Protein AF-A0A495RGP8-F1 (afdb_monomer)

Foldseek 3Di:
DDPPPPPPPPDPLLDLCVLLVVLVVVLVVVVVVVPDDNVLSVVLSVVLSVLSVVLSVVLSVCLVVLCVPPNPVSNVCSVPPVVVVSSVVSSVVSVVSSVCSRVVCVVVPDD

Secondary structure (DSSP, 8-state):
-----------GGG-HHHHHHHHHHHHHHHHHT--S-HHHHHHHHHHHHHHHHHHHHHHHHHHHHHHHHHHHHHHHHIIIIIHHHHHHHHHHHHHHHHHHHHHHTTSS---

Nearest PDB structures (foldseek):
  5j0l-assembly1_A  TM=5.647E-01  e=7.073E+00  synthetic construct
  5j0l-assembly1_B  TM=3.951E-01  e=6.008E+00  synthetic construct

Radius of gyration: 18.48 Å; Cα contacts (8 Å, |Δi|>4): 75; chains: 1; bounding box: 32×16×73 Å

Solvent-accessible surface area (backbone atoms only — not comparable to full-atom values): 6254 Å² total; per-residue (Å²): 139,78,81,79,78,77,74,83,80,82,53,78,90,70,43,52,62,74,73,38,49,61,51,54,52,50,42,51,53,46,55,73,63,64,82,52,60,63,71,57,48,51,52,32,42,52,54,29,43,50,50,39,45,52,49,40,52,52,44,53,54,48,32,53,50,29,35,74,76,52,37,74,66,31,28,53,48,34,56,52,57,52,35,48,53,51,50,52,51,34,52,53,48,27,51,50,50,34,51,50,58,59,53,62,52,66,71,73,70,66,130

Sequence (111 aa):
MDDPTYVLQVTTECSAVFLTAPFLVVAALLLLSRRFRVTRVMVSLLLSVSLIVAVNEIRIAFVGAALSWWGVEGYGWAHTVAGSVLSIAAIAGAVALSYFIMRKGSRGDAP

Mean predicted aligned error: 9.71 Å

pLDDT: mean 75.06, std 12.39, range [43.5, 90.88]

Structure (mmCIF, N/CA/C/O backbone):
data_AF-A0A495RGP8-F1
#
_entry.id   AF-A0A495RGP8-F1
#
loop_
_atom_site.group_PDB
_atom_site.id
_atom_site.type_symbol
_atom_site.label_atom_id
_atom_site.label_alt_id
_atom_site.label_comp_id
_atom_site.label_asym_id
_atom_site.label_entity_id
_atom_site.label_seq_id
_atom_site.pdbx_PDB_ins_code
_atom_site.Cartn_x
_atom_site.Cartn_y
_atom_site.Cartn_z
_atom_site.occupancy
_atom_site.B_iso_or_equiv
_atom_site.auth_seq_id
_atom_site.auth_comp_id
_atom_site.auth_asym_id
_atom_site.auth_atom_id
_atom_site.pdbx_PDB_model_num
ATOM 1 N N . MET A 1 1 ? 10.613 3.555 -40.679 1.00 43.50 1 MET A N 1
ATOM 2 C CA . MET A 1 1 ? 10.772 4.476 -39.527 1.00 43.50 1 MET A CA 1
ATOM 3 C C . MET A 1 1 ? 9.581 4.178 -38.648 1.00 43.50 1 MET A C 1
ATOM 5 O O . MET A 1 1 ? 8.556 4.840 -38.718 1.00 43.50 1 MET A O 1
ATOM 9 N N . ASP A 1 2 ? 9.685 3.016 -38.020 1.00 46.41 2 ASP A N 1
ATOM 10 C CA . ASP A 1 2 ? 8.586 2.230 -37.485 1.00 46.41 2 ASP A CA 1
ATOM 11 C C . ASP A 1 2 ? 8.448 2.615 -36.024 1.00 46.41 2 ASP A C 1
ATOM 13 O O . ASP A 1 2 ? 9.339 2.335 -35.227 1.00 46.41 2 ASP A O 1
ATOM 17 N N . ASP A 1 3 ? 7.389 3.356 -35.725 1.00 49.22 3 ASP A N 1
ATOM 18 C CA . ASP A 1 3 ? 7.067 3.860 -34.397 1.00 49.22 3 ASP A CA 1
ATOM 19 C C . ASP A 1 3 ? 6.758 2.655 -33.487 1.00 49.22 3 ASP A C 1
ATOM 21 O O . ASP A 1 3 ? 5.695 2.037 -33.637 1.00 49.22 3 ASP A O 1
ATOM 25 N N . PRO A 1 4 ? 7.669 2.228 -32.588 1.00 49.66 4 PRO A N 1
ATOM 26 C CA . PRO A 1 4 ? 7.421 1.076 -31.751 1.00 49.66 4 PRO A CA 1
ATOM 27 C C . PRO A 1 4 ? 6.622 1.597 -30.565 1.00 49.66 4 PRO A C 1
ATOM 29 O O . PRO A 1 4 ? 7.149 1.910 -29.498 1.00 49.66 4 PRO A O 1
ATOM 32 N N . THR A 1 5 ? 5.320 1.749 -30.776 1.00 54.41 5 THR A N 1
ATOM 33 C CA . THR A 1 5 ? 4.369 1.995 -29.699 1.00 54.41 5 THR A CA 1
ATOM 34 C C . THR A 1 5 ? 4.326 0.741 -28.827 1.00 54.41 5 THR A C 1
ATOM 36 O O . THR A 1 5 ? 3.497 -0.149 -28.994 1.00 54.41 5 THR A O 1
ATOM 39 N N . TYR A 1 6 ? 5.280 0.629 -27.901 1.00 53.62 6 TYR A N 1
ATOM 40 C CA . TYR A 1 6 ? 5.264 -0.383 -26.855 1.00 53.62 6 TYR A CA 1
ATOM 41 C C . TYR A 1 6 ? 4.079 -0.074 -25.938 1.00 53.62 6 TYR A C 1
ATOM 43 O O . TYR A 1 6 ? 4.163 0.752 -25.030 1.00 53.62 6 TYR A O 1
ATOM 51 N N . VAL A 1 7 ? 2.937 -0.704 -26.212 1.00 54.91 7 VAL A N 1
ATOM 52 C CA . VAL A 1 7 ? 1.746 -0.580 -25.374 1.00 54.91 7 VAL A CA 1
ATOM 53 C C . VAL A 1 7 ? 2.044 -1.279 -24.051 1.00 54.91 7 VAL A C 1
ATOM 55 O O . VAL A 1 7 ? 2.188 -2.500 -24.003 1.00 54.91 7 VAL A O 1
ATOM 58 N N . LEU A 1 8 ? 2.158 -0.499 -22.974 1.00 55.88 8 LEU A N 1
ATOM 59 C CA . LEU A 1 8 ? 2.304 -1.004 -21.613 1.00 55.88 8 LEU A CA 1
ATOM 60 C C . LEU A 1 8 ? 1.071 -1.858 -21.271 1.00 55.88 8 LEU A C 1
ATOM 62 O O . LEU A 1 8 ? 0.027 -1.334 -20.885 1.00 55.88 8 LEU A O 1
ATOM 66 N N . GLN A 1 9 ? 1.169 -3.180 -21.423 1.00 56.16 9 GLN A N 1
ATOM 67 C CA . GLN A 1 9 ? 0.127 -4.084 -20.949 1.00 56.16 9 GLN A CA 1
ATOM 68 C C . GLN A 1 9 ? 0.202 -4.154 -19.423 1.00 56.16 9 GLN A C 1
ATOM 70 O O . GLN A 1 9 ? 1.033 -4.852 -18.840 1.00 56.16 9 GLN A O 1
ATOM 75 N N . VAL A 1 10 ? -0.664 -3.384 -18.767 1.00 56.34 10 VAL A N 1
ATOM 76 C CA . VAL A 1 10 ? -0.906 -3.482 -17.328 1.00 56.34 10 VAL A CA 1
ATOM 77 C C . VAL A 1 10 ? -1.810 -4.692 -17.098 1.00 56.34 10 VAL A C 1
ATOM 79 O O . VAL A 1 10 ? -3.008 -4.651 -17.370 1.00 56.34 10 VAL A O 1
ATOM 82 N N . THR A 1 11 ? -1.223 -5.797 -16.646 1.00 60.03 11 THR A N 1
ATOM 83 C CA . THR A 1 11 ? -1.945 -7.029 -16.306 1.00 60.03 11 THR A CA 1
ATOM 84 C C . THR A 1 11 ? -2.592 -6.922 -14.920 1.00 60.03 11 THR A C 1
ATOM 86 O O . THR A 1 11 ? -2.233 -6.067 -14.106 1.00 60.03 11 THR A O 1
ATOM 89 N N . THR A 1 12 ? -3.548 -7.806 -14.621 1.00 55.75 12 THR A N 1
ATOM 90 C CA . THR A 1 12 ? -4.240 -7.884 -13.316 1.00 55.75 12 THR A CA 1
ATOM 91 C C . THR A 1 12 ? -3.296 -8.078 -12.128 1.00 55.75 12 THR A C 1
ATOM 93 O O . THR A 1 12 ? -3.641 -7.697 -11.011 1.00 55.75 12 THR A O 1
ATOM 96 N N . GLU A 1 13 ? -2.091 -8.592 -12.373 1.00 53.81 13 GLU A N 1
ATOM 97 C CA . GLU A 1 13 ? -1.004 -8.741 -11.397 1.00 53.81 13 GLU A CA 1
ATOM 98 C C . GLU A 1 13 ? -0.517 -7.390 -10.828 1.00 53.81 13 GL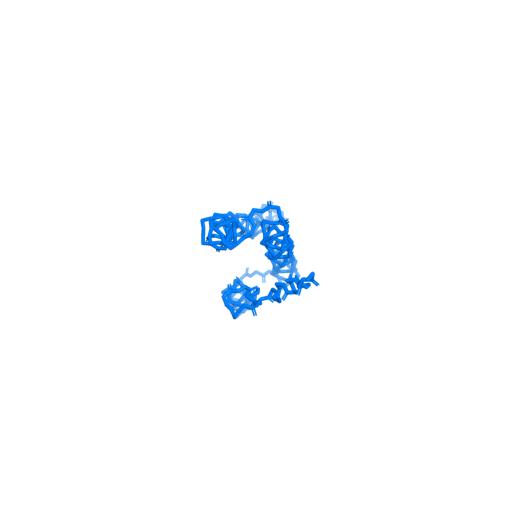U A C 1
ATOM 100 O O . GLU A 1 13 ? 0.066 -7.334 -9.749 1.00 53.81 13 GLU A O 1
ATOM 105 N N . CYS A 1 14 ? -0.762 -6.275 -11.528 1.00 61.84 14 CYS A N 1
ATOM 106 C CA . CYS A 1 14 ? -0.457 -4.915 -11.067 1.00 61.84 14 CYS A CA 1
ATOM 107 C C . CYS A 1 14 ? -1.610 -4.254 -10.291 1.00 61.84 14 CYS A C 1
ATOM 109 O O . CYS A 1 14 ? -1.564 -3.052 -10.022 1.00 61.84 14 CYS A O 1
ATOM 111 N N . SER A 1 15 ? -2.675 -4.998 -9.988 1.00 65.44 15 SER A N 1
ATOM 112 C CA . SER A 1 15 ? -3.849 -4.446 -9.323 1.00 65.44 15 SER A CA 1
ATOM 113 C C . SER A 1 15 ? -3.637 -4.333 -7.814 1.00 65.44 15 SER A C 1
ATOM 115 O O . SER A 1 15 ? -3.461 -5.330 -7.111 1.00 65.44 15 SER A O 1
ATOM 117 N N . ALA A 1 16 ? -3.772 -3.113 -7.288 1.00 68.06 16 ALA A N 1
ATOM 118 C CA . ALA A 1 16 ? -3.773 -2.846 -5.848 1.00 68.06 16 ALA A CA 1
AT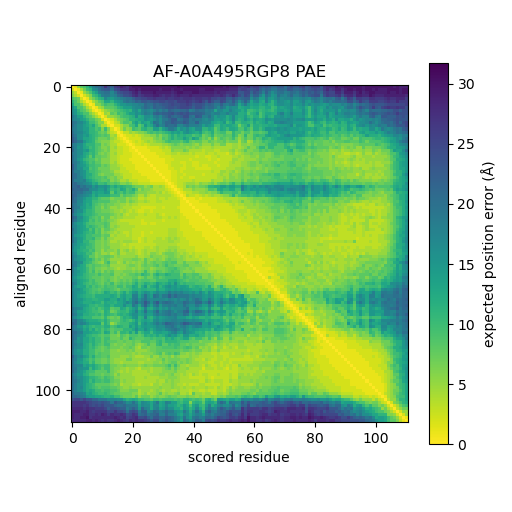OM 119 C C . ALA A 1 16 ? -4.910 -3.572 -5.099 1.00 68.06 16 ALA A C 1
ATOM 121 O O . ALA A 1 16 ? -4.867 -3.694 -3.874 1.00 68.06 16 ALA A O 1
ATOM 122 N N . VAL A 1 17 ? -5.926 -4.071 -5.812 1.00 69.12 17 VAL A N 1
ATOM 123 C CA . VAL A 1 17 ? -7.064 -4.801 -5.233 1.00 69.12 17 VAL A CA 1
ATOM 124 C C . VAL A 1 17 ? -6.599 -6.028 -4.448 1.00 69.12 17 VAL A C 1
ATOM 126 O O . VAL A 1 17 ? -7.022 -6.217 -3.309 1.00 69.12 17 VAL A O 1
ATOM 129 N N . PHE A 1 18 ? -5.682 -6.828 -4.999 1.00 72.31 18 PHE A N 1
ATOM 130 C CA . PHE A 1 18 ? -5.188 -8.025 -4.311 1.00 72.31 18 PHE A CA 1
ATOM 131 C C . PHE A 1 18 ? -4.358 -7.686 -3.070 1.00 72.31 18 PHE A C 1
ATOM 133 O O . PHE A 1 18 ? -4.434 -8.396 -2.069 1.00 72.31 18 PHE A O 1
ATOM 140 N N . LEU A 1 19 ? -3.616 -6.574 -3.100 1.00 70.50 19 LEU A N 1
ATOM 141 C CA . LEU A 1 19 ? -2.817 -6.136 -1.956 1.00 70.50 19 LEU A CA 1
ATOM 142 C C . LEU A 1 19 ? -3.687 -5.528 -0.844 1.00 70.50 19 LEU A C 1
ATOM 144 O O . LEU A 1 19 ? -3.353 -5.647 0.332 1.00 70.50 19 LEU A O 1
ATOM 148 N N . THR A 1 20 ? -4.805 -4.887 -1.192 1.00 78.00 20 THR A N 1
ATOM 149 C CA . THR A 1 20 ? -5.684 -4.196 -0.232 1.00 78.00 20 THR A CA 1
ATOM 150 C C . THR A 1 20 ? -6.768 -5.094 0.369 1.00 78.00 20 THR A C 1
ATOM 152 O O . THR A 1 20 ? -7.146 -4.890 1.525 1.00 78.00 20 THR A O 1
ATOM 155 N N . ALA A 1 21 ? -7.227 -6.126 -0.349 1.00 83.88 21 ALA A N 1
ATOM 156 C CA . ALA A 1 21 ? -8.229 -7.083 0.131 1.00 83.88 21 ALA A CA 1
ATOM 157 C C . ALA A 1 21 ? -7.938 -7.678 1.529 1.00 83.88 21 ALA A C 1
ATOM 159 O O . ALA A 1 21 ? -8.833 -7.631 2.378 1.00 83.88 21 ALA A O 1
ATOM 160 N N . PRO A 1 22 ? -6.725 -8.176 1.852 1.00 81.81 22 PRO A N 1
ATOM 161 C CA . PRO A 1 22 ? -6.454 -8.714 3.186 1.00 81.81 22 PRO A CA 1
ATOM 162 C C . PRO A 1 22 ? -6.577 -7.657 4.295 1.00 81.81 22 PRO A C 1
ATOM 164 O O . PRO A 1 22 ? -7.033 -7.977 5.391 1.00 81.81 22 PRO A O 1
ATOM 167 N N . PHE A 1 23 ? -6.259 -6.387 4.025 1.00 84.06 23 PHE A N 1
ATOM 168 C CA . PHE A 1 23 ? -6.413 -5.308 5.009 1.00 84.06 23 PHE A CA 1
ATOM 169 C C . PHE A 1 23 ? -7.882 -4.995 5.292 1.00 84.06 23 PHE A C 1
ATOM 171 O O . PHE A 1 23 ? -8.245 -4.768 6.447 1.00 84.06 23 PHE A O 1
ATOM 178 N N . LEU A 1 24 ? -8.738 -5.047 4.266 1.00 86.88 24 LEU A N 1
ATOM 179 C CA . LEU A 1 24 ? -10.187 -4.922 4.430 1.00 86.88 24 LEU A CA 1
ATOM 180 C C . LEU A 1 24 ? -10.751 -6.061 5.287 1.00 86.88 24 LEU A C 1
ATOM 182 O O . LEU A 1 24 ? -11.527 -5.804 6.207 1.00 86.88 24 LEU A O 1
ATOM 186 N N . VAL A 1 25 ? -10.312 -7.302 5.041 1.00 88.12 25 VAL A N 1
ATOM 187 C CA . VAL A 1 25 ? -10.712 -8.473 5.840 1.00 88.12 25 VAL A CA 1
ATOM 188 C C . VAL A 1 25 ? -10.283 -8.310 7.298 1.00 88.12 25 VAL A C 1
ATOM 190 O O . VAL A 1 25 ? -11.099 -8.477 8.203 1.00 88.12 25 VAL A O 1
ATOM 193 N N . VAL A 1 26 ? -9.028 -7.924 7.548 1.00 86.44 26 VAL A N 1
ATOM 194 C CA . VAL A 1 26 ? -8.521 -7.699 8.910 1.00 86.44 26 VAL A CA 1
ATOM 195 C C . VAL A 1 26 ? -9.303 -6.589 9.613 1.00 86.44 26 VAL A C 1
ATOM 197 O O . VAL A 1 26 ? -9.720 -6.767 10.757 1.00 86.44 26 VAL A O 1
ATOM 200 N N . ALA A 1 27 ? -9.563 -5.463 8.945 1.00 85.56 27 ALA A N 1
ATOM 201 C CA . ALA A 1 27 ? -10.355 -4.380 9.520 1.00 85.56 27 ALA A CA 1
ATOM 202 C C . ALA A 1 27 ? -11.790 -4.823 9.849 1.00 85.56 27 ALA A C 1
ATOM 204 O O . ALA A 1 27 ? -12.285 -4.513 10.934 1.00 85.56 27 ALA A O 1
ATOM 205 N N . ALA A 1 28 ? -12.434 -5.594 8.969 1.00 87.50 28 ALA A N 1
ATOM 206 C CA . ALA A 1 28 ? -13.765 -6.145 9.213 1.00 87.50 28 ALA A CA 1
ATOM 207 C C . ALA A 1 28 ? -13.785 -7.063 10.447 1.00 87.50 28 ALA A C 1
ATOM 209 O O . ALA A 1 28 ? -14.640 -6.899 11.317 1.00 87.50 28 ALA A O 1
ATOM 210 N N . LEU A 1 29 ? -12.807 -7.967 10.578 1.00 88.50 29 LEU A N 1
ATOM 211 C CA . LEU A 1 29 ? -12.677 -8.852 11.741 1.00 88.50 29 LEU A CA 1
ATOM 212 C C . LEU A 1 29 ? -12.450 -8.069 13.045 1.00 88.50 29 LEU A C 1
ATOM 214 O O . LEU A 1 29 ? -13.051 -8.385 14.074 1.00 88.50 29 LEU A O 1
ATOM 218 N N . LEU A 1 30 ? -11.627 -7.017 13.010 1.00 85.50 30 LEU A N 1
ATOM 219 C CA . LEU A 1 30 ? -11.371 -6.159 14.171 1.00 85.50 30 LEU 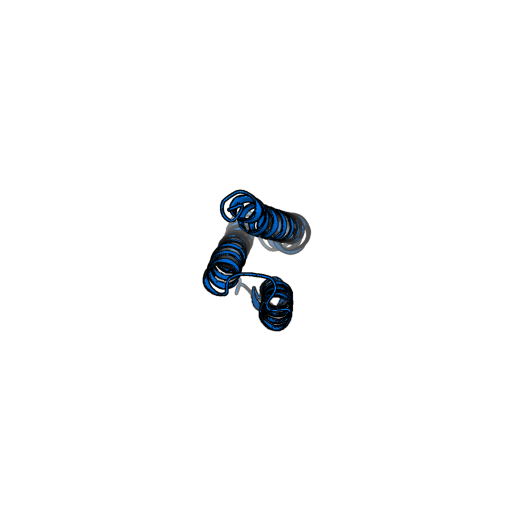A CA 1
ATOM 220 C C . LEU A 1 30 ? -12.614 -5.371 14.603 1.00 85.50 30 LEU A C 1
ATOM 222 O O . LEU A 1 30 ? -12.862 -5.242 15.805 1.00 85.50 30 LEU A O 1
ATOM 226 N N . LEU A 1 31 ? -13.406 -4.873 13.646 1.00 87.25 31 LEU A N 1
ATOM 227 C CA . LEU A 1 31 ? -14.691 -4.226 13.926 1.00 87.25 31 LEU A CA 1
ATOM 228 C C . LEU A 1 31 ? -15.698 -5.219 14.517 1.00 87.25 31 LEU A C 1
ATOM 230 O O . LEU A 1 31 ? -16.378 -4.893 15.492 1.00 87.25 31 LEU A O 1
ATOM 234 N N . LEU A 1 32 ? -15.756 -6.442 13.979 1.00 88.81 32 LEU A N 1
ATOM 235 C CA . LEU A 1 32 ? -16.664 -7.490 14.448 1.00 88.81 32 LEU A CA 1
ATOM 236 C C . LEU A 1 32 ? -16.332 -7.943 15.877 1.00 88.81 32 LEU A C 1
ATOM 238 O O . LEU A 1 32 ? -17.232 -8.189 16.676 1.00 88.81 32 LEU A O 1
ATOM 242 N N . SER A 1 33 ? -15.044 -7.969 16.234 1.00 87.31 33 SER A N 1
ATOM 243 C CA . SER A 1 33 ? -14.583 -8.289 17.587 1.00 87.31 33 SER A CA 1
ATOM 244 C C . SER A 1 33 ? -15.027 -7.268 18.646 1.00 87.31 33 SER A C 1
ATOM 246 O O . SER A 1 33 ? -14.910 -7.578 19.833 1.00 87.31 33 SER A O 1
ATOM 248 N N . ARG A 1 34 ? -15.463 -6.052 18.263 1.00 79.25 34 ARG A N 1
ATOM 249 C CA . ARG A 1 34 ? -15.815 -4.913 19.150 1.00 79.25 34 ARG A CA 1
ATOM 250 C C . ARG A 1 34 ? -14.763 -4.530 20.205 1.00 79.25 34 ARG A C 1
ATOM 252 O O . ARG A 1 34 ? -15.001 -3.656 21.032 1.00 79.25 34 ARG A O 1
ATOM 259 N N . ARG A 1 35 ? -13.582 -5.149 20.170 1.00 78.25 35 ARG A N 1
ATOM 260 C CA . ARG A 1 35 ? -12.490 -4.960 21.132 1.00 78.25 35 ARG A CA 1
ATOM 261 C C . ARG A 1 35 ? -11.728 -3.655 20.899 1.00 78.25 35 ARG A C 1
ATOM 263 O O . ARG A 1 35 ? -11.014 -3.195 21.784 1.00 78.25 35 ARG A O 1
ATOM 270 N N . PHE A 1 36 ? -11.878 -3.059 19.717 1.00 78.19 36 PHE A N 1
ATOM 271 C CA . PHE A 1 36 ? -11.158 -1.864 19.289 1.00 78.19 36 PHE A CA 1
ATOM 272 C C . PHE A 1 36 ? -12.126 -0.739 18.915 1.00 78.19 36 PHE A C 1
ATOM 274 O O . PHE A 1 36 ? -13.208 -0.978 18.381 1.00 78.19 36 PHE A O 1
ATOM 281 N N . ARG A 1 37 ? -11.720 0.512 19.161 1.00 85.31 37 ARG A N 1
ATOM 282 C CA . ARG A 1 37 ? -12.485 1.699 18.750 1.00 85.31 37 ARG A CA 1
ATOM 283 C C . ARG A 1 37 ? -12.583 1.773 17.224 1.00 85.31 37 ARG A C 1
ATOM 285 O O . ARG A 1 37 ? -11.555 1.750 16.546 1.00 85.31 37 ARG A O 1
ATOM 292 N N . VAL A 1 38 ? -13.799 1.958 16.703 1.00 86.19 38 VAL A N 1
ATOM 293 C CA . VAL A 1 38 ? -14.098 2.032 15.257 1.00 86.19 38 VAL A CA 1
ATOM 294 C C . VAL A 1 38 ? -13.208 3.051 14.545 1.00 86.19 38 VAL A C 1
ATOM 296 O O . VAL A 1 38 ? -12.571 2.718 13.550 1.00 86.19 38 VAL A O 1
ATOM 299 N N . THR A 1 39 ? -13.069 4.259 15.099 1.00 85.31 39 THR A N 1
ATOM 300 C CA . THR A 1 39 ? -12.234 5.326 14.526 1.00 85.31 39 THR A CA 1
ATOM 301 C C . THR A 1 39 ? -10.778 4.894 14.352 1.00 85.31 39 THR A C 1
ATOM 303 O O . THR A 1 39 ? -10.147 5.235 13.358 1.00 85.31 39 THR A O 1
ATOM 306 N N . ARG A 1 40 ? -10.235 4.094 15.280 1.00 85.31 40 ARG A N 1
ATOM 307 C CA . ARG A 1 40 ? -8.850 3.610 15.194 1.00 85.31 40 ARG A CA 1
ATOM 308 C C . ARG A 1 40 ? -8.692 2.552 14.107 1.00 85.31 40 ARG A C 1
ATOM 310 O O . ARG A 1 40 ? -7.722 2.613 13.358 1.00 85.31 40 ARG A O 1
ATOM 317 N N . VAL A 1 41 ? -9.640 1.620 14.003 1.00 86.25 41 VAL A N 1
ATOM 318 C CA . VAL A 1 41 ? -9.633 0.609 12.934 1.00 86.25 41 VAL A CA 1
ATOM 319 C C . VAL A 1 41 ? -9.749 1.284 11.564 1.00 86.25 41 VAL A C 1
ATOM 321 O O . VAL A 1 41 ? -8.996 0.941 10.659 1.00 86.25 41 VAL A O 1
ATOM 324 N N . MET A 1 42 ? -10.603 2.304 11.435 1.00 89.19 42 MET A N 1
ATOM 325 C CA . MET A 1 42 ? -10.755 3.075 10.197 1.00 89.19 42 MET A CA 1
ATOM 326 C C . MET A 1 42 ? -9.506 3.878 9.829 1.00 89.19 42 MET A C 1
ATOM 328 O O . MET A 1 42 ? -9.080 3.818 8.682 1.00 89.19 42 MET A O 1
ATOM 332 N N . VAL A 1 43 ? -8.862 4.562 10.781 1.00 87.31 43 VAL A N 1
ATOM 333 C CA . VAL A 1 43 ? -7.594 5.273 10.519 1.00 87.31 43 VAL A CA 1
ATOM 334 C C . VAL A 1 43 ? -6.477 4.296 10.138 1.00 87.31 43 VAL A C 1
ATOM 336 O O . VAL A 1 43 ? -5.727 4.558 9.202 1.00 87.31 43 VAL A O 1
ATOM 339 N N . SER A 1 44 ? -6.383 3.152 10.826 1.00 86.06 44 SER A N 1
ATOM 340 C CA . SER A 1 44 ? -5.410 2.096 10.516 1.00 86.06 44 SER A CA 1
ATOM 341 C C . SER A 1 44 ? -5.596 1.547 9.106 1.00 86.06 44 SER A C 1
ATOM 343 O O . SER A 1 44 ? -4.623 1.416 8.363 1.00 86.06 44 SER A O 1
ATOM 345 N N . LEU A 1 45 ? -6.844 1.244 8.739 1.00 87.62 45 LEU A N 1
ATOM 346 C CA . LEU A 1 45 ? -7.203 0.759 7.414 1.00 87.62 45 LEU A CA 1
ATOM 347 C C . LEU A 1 45 ? -6.871 1.806 6.351 1.00 87.62 45 LEU A C 1
ATOM 349 O O . LEU A 1 45 ? -6.172 1.485 5.398 1.00 87.62 45 LEU A O 1
ATOM 353 N N . LEU A 1 46 ? -7.316 3.052 6.541 1.00 90.88 46 LEU A N 1
ATOM 354 C CA . LEU A 1 46 ? -7.105 4.134 5.583 1.00 90.88 46 LEU A CA 1
ATOM 355 C C . LEU A 1 46 ? -5.613 4.356 5.319 1.00 90.88 46 LEU A C 1
ATOM 357 O O . LEU A 1 46 ? -5.194 4.378 4.170 1.00 90.88 46 LEU A O 1
ATOM 361 N N . LEU A 1 47 ? -4.795 4.459 6.370 1.00 89.06 47 LEU A N 1
ATOM 362 C CA . LEU A 1 47 ? -3.355 4.673 6.219 1.00 89.06 47 LEU A CA 1
ATOM 363 C C . LEU A 1 47 ? -2.649 3.483 5.556 1.00 89.06 47 LEU A C 1
ATOM 365 O O . LEU A 1 47 ? -1.768 3.682 4.723 1.00 89.06 47 LEU A O 1
ATOM 369 N N . SER A 1 48 ? -3.050 2.257 5.893 1.00 84.69 48 SER A N 1
ATOM 370 C CA . SER A 1 48 ? -2.464 1.043 5.312 1.00 84.69 48 SER A CA 1
ATOM 371 C C . SER A 1 48 ? -2.830 0.887 3.837 1.00 84.69 48 SER A C 1
ATOM 373 O O . SER A 1 48 ? -1.961 0.610 3.015 1.00 84.69 48 SER A O 1
ATOM 375 N N . VAL A 1 49 ? -4.096 1.125 3.486 1.00 87.00 49 VAL A N 1
ATOM 376 C CA . VAL A 1 49 ? -4.577 1.099 2.099 1.00 87.00 49 VAL A CA 1
ATOM 377 C C . VAL A 1 49 ? -3.908 2.198 1.280 1.00 87.00 49 VAL A C 1
ATOM 379 O O . VAL A 1 49 ? -3.395 1.908 0.205 1.00 87.00 49 VAL A O 1
ATOM 382 N N . SER A 1 50 ? -3.832 3.428 1.794 1.00 87.62 50 SER A N 1
ATOM 383 C CA . SER A 1 50 ? -3.162 4.534 1.102 1.00 87.62 50 SER A CA 1
ATOM 384 C C . SER A 1 50 ? -1.684 4.248 0.838 1.00 87.62 50 SER A C 1
ATOM 386 O O . SER A 1 50 ? -1.199 4.536 -0.253 1.00 87.62 50 SER A O 1
ATOM 388 N N . LEU A 1 51 ? -0.971 3.644 1.797 1.00 87.00 51 LEU A N 1
ATOM 389 C CA . LEU A 1 51 ? 0.422 3.236 1.603 1.00 87.00 51 LEU A CA 1
ATOM 390 C C . LEU A 1 51 ? 0.551 2.203 0.477 1.00 87.00 51 LEU A C 1
ATOM 392 O O . LEU A 1 51 ? 1.410 2.339 -0.389 1.00 87.00 51 LEU A O 1
ATOM 396 N N . ILE A 1 52 ? -0.315 1.189 0.469 1.00 83.50 52 ILE A N 1
ATOM 397 C CA . ILE A 1 52 ? -0.314 0.138 -0.555 1.00 83.50 52 ILE A CA 1
ATOM 398 C C . ILE A 1 52 ? -0.615 0.714 -1.937 1.00 83.50 52 ILE A C 1
ATOM 400 O O . ILE A 1 52 ? 0.079 0.385 -2.895 1.00 83.50 52 ILE A O 1
ATOM 404 N N . VAL A 1 53 ? -1.616 1.591 -2.038 1.00 85.06 53 VAL A N 1
ATOM 405 C CA . VAL A 1 53 ? -1.963 2.271 -3.291 1.00 85.06 53 VAL A CA 1
ATOM 406 C C . VAL A 1 53 ? -0.784 3.110 -3.778 1.00 85.06 53 VAL A C 1
ATOM 408 O O . VAL A 1 53 ? -0.396 2.983 -4.933 1.00 85.06 53 VAL A O 1
ATOM 411 N N . ALA A 1 54 ? -0.148 3.889 -2.900 1.00 86.12 54 ALA A N 1
ATOM 412 C CA . ALA A 1 54 ? 1.013 4.694 -3.267 1.00 86.12 54 ALA A CA 1
ATOM 413 C C . ALA A 1 54 ? 2.179 3.837 -3.788 1.00 86.12 54 ALA A C 1
ATOM 415 O O . ALA A 1 54 ? 2.779 4.170 -4.808 1.00 86.12 54 ALA A O 1
ATOM 416 N N . VAL A 1 55 ? 2.486 2.709 -3.137 1.00 84.25 55 VAL A N 1
ATOM 417 C CA . VAL A 1 55 ? 3.542 1.805 -3.621 1.00 84.25 55 VAL A CA 1
ATOM 418 C C . VAL A 1 55 ? 3.144 1.129 -4.935 1.00 84.25 55 VAL A C 1
ATOM 420 O O . VAL A 1 55 ? 3.998 0.933 -5.799 1.00 84.25 55 VAL A O 1
ATOM 423 N N . ASN A 1 56 ? 1.860 0.821 -5.130 1.00 85.00 56 ASN A N 1
ATOM 424 C CA . ASN A 1 56 ? 1.367 0.284 -6.394 1.00 85.00 56 ASN A CA 1
ATOM 425 C C . ASN A 1 56 ? 1.535 1.282 -7.551 1.00 85.00 56 ASN A C 1
ATOM 427 O O . ASN A 1 56 ? 2.003 0.896 -8.619 1.00 85.00 56 ASN A O 1
ATOM 431 N N . GLU A 1 57 ? 1.226 2.561 -7.330 1.00 82.88 57 GLU A N 1
ATOM 432 C CA . GLU A 1 57 ? 1.458 3.623 -8.318 1.00 82.88 57 GLU A CA 1
ATOM 433 C C . GLU A 1 57 ? 2.949 3.754 -8.658 1.00 82.88 57 GLU A C 1
ATOM 435 O O . GLU A 1 57 ? 3.323 3.788 -9.830 1.00 82.88 57 GLU A O 1
ATOM 440 N N . ILE A 1 58 ? 3.824 3.728 -7.644 1.00 81.94 58 ILE A N 1
ATOM 441 C CA . ILE A 1 58 ? 5.282 3.736 -7.852 1.00 81.94 58 ILE A CA 1
ATOM 442 C C . ILE A 1 58 ? 5.715 2.518 -8.673 1.00 81.94 58 ILE A C 1
ATOM 444 O O . ILE A 1 58 ? 6.540 2.650 -9.574 1.00 81.94 58 ILE A O 1
ATOM 448 N N . ARG A 1 59 ? 5.148 1.337 -8.407 1.00 81.44 59 ARG A N 1
ATOM 449 C CA . ARG A 1 59 ? 5.439 0.114 -9.162 1.00 81.44 59 ARG A CA 1
ATOM 450 C C . ARG A 1 59 ? 5.046 0.263 -10.633 1.00 81.44 59 ARG A C 1
ATOM 452 O O . ARG A 1 59 ? 5.847 -0.081 -11.498 1.00 81.44 59 ARG A O 1
ATOM 459 N N . ILE A 1 60 ? 3.858 0.794 -10.925 1.00 78.56 60 ILE A N 1
ATOM 460 C CA . ILE A 1 60 ? 3.399 1.030 -12.305 1.00 78.56 60 ILE A CA 1
ATOM 461 C C . ILE A 1 60 ? 4.316 2.039 -13.006 1.00 78.56 60 ILE A C 1
ATOM 463 O O . ILE A 1 60 ? 4.784 1.771 -14.114 1.00 78.56 60 ILE A O 1
ATOM 467 N N . ALA A 1 61 ? 4.634 3.154 -12.344 1.00 80.88 61 ALA A N 1
ATOM 468 C CA . ALA A 1 61 ? 5.536 4.170 -12.876 1.00 80.88 61 ALA A CA 1
ATOM 469 C C . ALA A 1 61 ? 6.940 3.608 -13.153 1.00 80.88 61 ALA A C 1
ATOM 471 O O . ALA A 1 61 ? 7.518 3.877 -14.204 1.00 80.88 61 ALA A O 1
ATOM 472 N N . PHE A 1 62 ? 7.470 2.779 -12.249 1.00 76.69 62 PHE A N 1
ATOM 473 C CA . PHE A 1 62 ? 8.780 2.150 -12.401 1.00 76.69 62 PHE A CA 1
ATOM 474 C C . PHE A 1 62 ? 8.813 1.157 -13.567 1.00 76.69 62 PHE A C 1
ATOM 476 O O . PHE A 1 62 ? 9.765 1.155 -14.341 1.00 76.69 62 PHE A O 1
ATOM 483 N N . VAL A 1 63 ? 7.759 0.353 -13.743 1.00 73.75 63 VAL A N 1
ATOM 484 C CA . VAL A 1 63 ? 7.636 -0.567 -14.886 1.00 73.75 63 VAL A CA 1
ATOM 485 C C . VAL A 1 63 ? 7.534 0.207 -16.206 1.00 73.75 63 VAL A C 1
ATOM 487 O O . VAL A 1 63 ? 8.184 -0.171 -17.179 1.00 73.75 63 VAL A O 1
ATOM 490 N N . GLY A 1 64 ? 6.784 1.315 -16.239 1.00 73.81 64 GLY A N 1
ATOM 491 C CA . GLY A 1 64 ? 6.706 2.195 -17.410 1.00 73.81 64 GLY A CA 1
ATOM 492 C C . GLY A 1 64 ? 8.042 2.860 -17.752 1.00 73.81 64 GLY A C 1
ATOM 493 O O . GLY A 1 64 ? 8.456 2.860 -18.911 1.00 73.81 64 GLY A O 1
ATOM 494 N N . ALA A 1 65 ? 8.763 3.358 -16.745 1.00 75.44 65 ALA A N 1
ATOM 495 C CA . ALA A 1 65 ? 10.091 3.939 -16.924 1.00 75.44 65 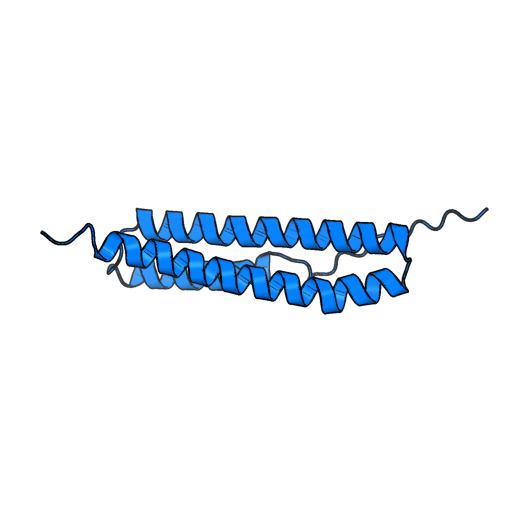ALA A CA 1
ATOM 496 C C . ALA A 1 65 ? 11.112 2.893 -17.403 1.00 75.44 65 ALA A C 1
ATOM 498 O O . ALA A 1 65 ? 11.856 3.150 -18.351 1.00 75.44 65 ALA A O 1
ATOM 499 N N . ALA A 1 66 ? 11.104 1.693 -16.815 1.00 71.06 66 ALA A N 1
ATOM 500 C CA . ALA A 1 66 ? 11.985 0.596 -17.208 1.00 71.06 66 ALA A CA 1
ATOM 501 C C . ALA A 1 66 ? 11.743 0.146 -18.656 1.00 71.06 66 ALA A C 1
ATOM 503 O O . ALA A 1 66 ? 12.705 -0.100 -19.384 1.00 71.06 66 ALA A O 1
ATOM 504 N N . LEU A 1 67 ? 10.480 0.116 -19.095 1.00 70.38 67 LEU A N 1
ATOM 505 C CA . LEU A 1 67 ? 10.131 -0.141 -20.492 1.00 70.38 67 LEU A CA 1
ATOM 506 C C . LEU A 1 67 ? 10.686 0.951 -21.423 1.00 70.38 67 LEU A C 1
ATOM 508 O O . LEU A 1 67 ? 11.202 0.630 -22.490 1.00 70.38 67 LEU A O 1
ATOM 512 N N . SER A 1 68 ? 10.629 2.223 -21.011 1.00 72.25 68 SER A N 1
ATOM 513 C CA . SER A 1 68 ? 11.118 3.349 -21.822 1.00 72.25 68 SER A CA 1
ATOM 514 C C . SER A 1 68 ? 12.645 3.407 -21.961 1.00 72.25 68 SER A C 1
ATOM 516 O O . SER A 1 68 ? 13.143 3.868 -22.984 1.00 72.25 68 SER A O 1
ATOM 518 N N . TRP A 1 69 ? 13.394 2.947 -20.952 1.00 74.31 69 TRP A N 1
ATOM 519 C CA . TRP A 1 69 ? 14.861 3.050 -20.923 1.00 74.31 69 TRP A CA 1
ATOM 520 C C . TRP A 1 69 ? 15.582 1.782 -21.380 1.00 74.31 69 TRP A C 1
ATOM 522 O O . TRP A 1 69 ? 16.620 1.878 -22.027 1.00 74.31 69 TRP A O 1
ATOM 532 N N . TRP A 1 70 ? 15.047 0.603 -21.051 1.00 69.25 70 TRP A N 1
ATOM 533 C CA . TRP A 1 70 ? 15.715 -0.687 -21.269 1.00 69.25 70 TRP A CA 1
ATOM 534 C C . TRP A 1 70 ? 14.927 -1.650 -22.170 1.00 69.25 70 TRP A C 1
ATOM 536 O O . TRP A 1 70 ? 15.360 -2.782 -22.385 1.00 69.25 70 TRP A O 1
ATOM 546 N N . GLY A 1 71 ? 13.780 -1.228 -22.712 1.00 68.88 71 GLY A N 1
ATOM 547 C CA . GLY A 1 71 ? 12.957 -2.066 -23.582 1.00 68.88 71 GLY A CA 1
ATOM 548 C C . GLY A 1 71 ? 12.404 -3.311 -22.874 1.00 68.88 71 GLY A C 1
ATOM 549 O O . GLY A 1 71 ? 12.180 -3.326 -21.661 1.00 68.88 71 GLY A O 1
ATOM 550 N N . VAL A 1 72 ? 12.157 -4.377 -23.638 1.00 67.44 72 VAL A N 1
ATOM 551 C CA . VAL A 1 72 ? 11.465 -5.594 -23.167 1.00 67.44 72 VAL A CA 1
ATOM 552 C C . VAL A 1 72 ? 12.217 -6.385 -22.086 1.00 67.44 72 VAL A C 1
ATOM 554 O O . VAL A 1 72 ? 11.578 -6.969 -21.211 1.00 67.44 72 VAL A O 1
ATOM 557 N N . GLU A 1 73 ? 13.553 -6.373 -22.079 1.00 67.62 73 GLU A N 1
ATOM 558 C CA . GLU A 1 73 ? 14.341 -7.027 -21.020 1.00 67.62 73 GLU A CA 1
ATOM 559 C C . GLU A 1 73 ? 14.251 -6.264 -19.689 1.00 67.62 73 GLU A C 1
ATOM 561 O O . GLU A 1 73 ? 14.067 -6.871 -18.629 1.00 67.62 73 GLU A O 1
ATOM 566 N N . GLY A 1 74 ? 14.289 -4.927 -19.744 1.00 60.88 74 GLY A N 1
ATOM 567 C CA . GLY A 1 74 ? 14.075 -4.066 -18.579 1.00 60.88 74 GLY A CA 1
ATOM 568 C C . GLY A 1 74 ? 12.674 -4.204 -17.990 1.00 60.88 74 GLY 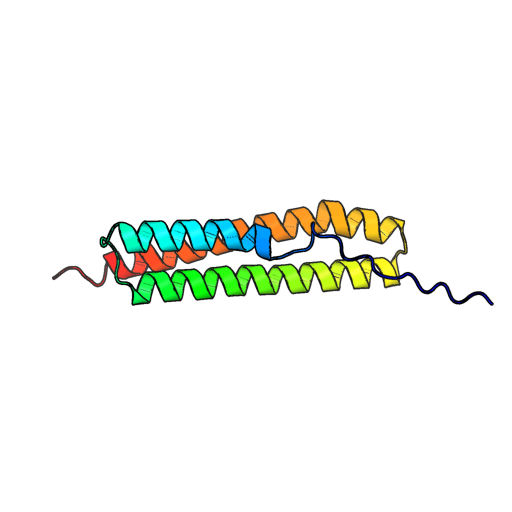A C 1
ATOM 569 O O . GLY A 1 74 ? 12.513 -4.231 -16.768 1.00 60.88 74 GLY A O 1
ATOM 570 N N . TYR A 1 75 ? 11.665 -4.378 -18.848 1.00 61.62 75 TYR A N 1
ATOM 571 C CA . TYR A 1 75 ? 10.301 -4.687 -18.424 1.00 61.62 75 TYR A CA 1
ATOM 572 C C . TYR A 1 75 ? 10.230 -6.010 -17.650 1.00 61.62 75 TYR A C 1
ATOM 574 O O . TYR A 1 75 ? 9.632 -6.046 -16.578 1.00 61.62 75 TYR A O 1
ATOM 582 N N . GLY A 1 76 ? 10.887 -7.075 -18.126 1.00 65.69 76 GLY A N 1
ATOM 583 C CA . GLY A 1 76 ? 10.894 -8.376 -17.448 1.00 65.69 76 GLY A CA 1
ATOM 584 C C . GLY A 1 76 ? 11.446 -8.308 -16.020 1.00 65.69 76 GLY A C 1
ATOM 585 O O . GLY A 1 76 ? 10.811 -8.800 -15.083 1.00 65.69 76 GLY A O 1
ATOM 586 N N . TRP A 1 77 ? 12.587 -7.638 -15.830 1.00 72.00 77 TRP A N 1
ATOM 587 C CA . TRP A 1 77 ? 13.225 -7.469 -14.516 1.00 72.00 77 TRP A CA 1
ATOM 588 C C . TRP A 1 77 ? 12.445 -6.540 -13.577 1.00 72.00 77 TRP A C 1
ATOM 590 O O . TRP A 1 77 ? 12.270 -6.847 -12.393 1.00 72.00 77 TRP A O 1
ATOM 600 N N . ALA A 1 78 ? 11.947 -5.415 -14.097 1.00 67.56 78 ALA A N 1
ATOM 601 C CA . ALA A 1 78 ? 11.168 -4.463 -13.312 1.00 67.56 78 ALA A CA 1
ATOM 602 C C . ALA A 1 78 ? 9.808 -5.044 -12.893 1.00 67.56 78 ALA A C 1
ATOM 604 O O . ALA A 1 78 ? 9.362 -4.842 -11.763 1.00 67.56 78 ALA A O 1
ATOM 605 N N . HIS A 1 79 ? 9.164 -5.805 -13.779 1.00 67.81 79 HIS A N 1
ATOM 606 C CA . HIS A 1 79 ? 7.850 -6.387 -13.531 1.00 67.81 79 HIS A CA 1
ATOM 607 C C . HIS A 1 79 ? 7.891 -7.525 -12.503 1.00 67.81 79 HIS A C 1
ATOM 609 O O . HIS A 1 79 ? 7.013 -7.603 -11.638 1.00 67.81 79 HIS A O 1
ATOM 615 N N . THR A 1 80 ? 8.922 -8.372 -12.560 1.00 70.69 80 THR A N 1
ATOM 616 C CA . THR A 1 80 ? 9.051 -9.550 -11.691 1.00 70.69 80 THR A CA 1
ATOM 617 C C . THR A 1 80 ? 9.775 -9.228 -10.387 1.00 70.69 80 THR A C 1
ATOM 619 O O . THR A 1 80 ? 9.174 -9.292 -9.316 1.00 70.69 80 THR A O 1
ATOM 622 N N . VAL A 1 81 ? 11.049 -8.839 -10.445 1.00 74.06 81 VAL A N 1
ATOM 623 C CA . VAL A 1 81 ? 11.903 -8.710 -9.255 1.00 74.06 81 VAL A CA 1
ATOM 624 C C . VAL A 1 81 ? 11.602 -7.418 -8.503 1.00 74.06 81 VAL A C 1
ATOM 626 O O . VAL A 1 81 ? 11.247 -7.463 -7.324 1.00 74.06 81 VAL A O 1
ATOM 629 N N . ALA A 1 82 ? 11.680 -6.267 -9.178 1.00 71.25 82 ALA A N 1
ATOM 630 C CA . ALA A 1 82 ? 11.438 -4.979 -8.523 1.00 71.25 82 ALA A CA 1
ATOM 631 C C . ALA A 1 82 ? 9.981 -4.863 -8.054 1.00 71.25 82 ALA A C 1
ATOM 633 O O . ALA A 1 82 ? 9.717 -4.449 -6.924 1.00 71.25 82 ALA A O 1
ATOM 634 N N . GLY A 1 83 ? 9.044 -5.323 -8.887 1.00 69.56 83 GLY A N 1
ATOM 635 C CA . GLY A 1 83 ? 7.631 -5.388 -8.549 1.00 69.56 83 GLY A CA 1
ATOM 636 C C . GLY A 1 83 ? 7.335 -6.233 -7.308 1.00 69.56 83 GLY A C 1
ATOM 637 O O . GLY A 1 83 ? 6.540 -5.806 -6.475 1.00 69.56 83 GLY A O 1
ATOM 638 N N . SER A 1 84 ? 7.987 -7.388 -7.149 1.00 74.12 84 SER A N 1
ATOM 639 C CA . SER A 1 84 ? 7.791 -8.252 -5.975 1.00 74.12 84 SER A CA 1
ATOM 640 C C . SER A 1 84 ? 8.384 -7.644 -4.705 1.00 74.12 84 SER A C 1
ATOM 642 O O . SER A 1 84 ? 7.734 -7.642 -3.661 1.00 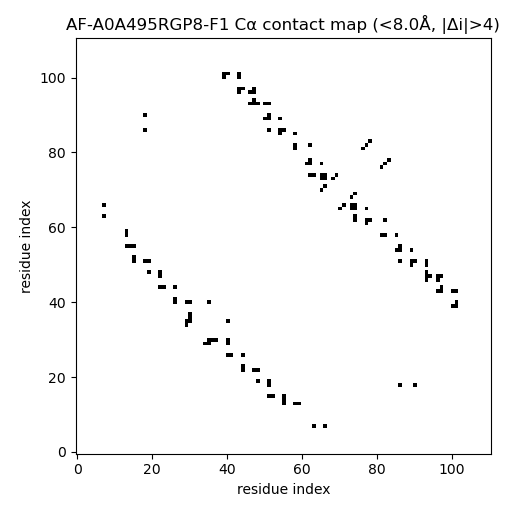74.12 84 SER A O 1
ATOM 644 N N . VAL A 1 85 ? 9.595 -7.081 -4.789 1.00 81.00 85 VAL A N 1
ATOM 645 C CA . VAL A 1 85 ? 10.262 -6.438 -3.646 1.00 81.00 85 VAL A CA 1
ATOM 646 C C . VAL A 1 85 ? 9.450 -5.244 -3.138 1.00 81.00 85 VAL A C 1
ATOM 648 O O . VAL A 1 85 ? 9.234 -5.132 -1.930 1.00 81.00 85 VAL A O 1
ATOM 651 N N . LEU A 1 86 ? 8.941 -4.393 -4.041 1.00 79.06 86 LEU A N 1
ATOM 652 C CA . LEU A 1 86 ? 8.078 -3.267 -3.669 1.00 79.06 86 LEU A CA 1
ATOM 653 C C . LEU A 1 86 ? 6.797 -3.737 -2.973 1.00 79.06 86 LEU A C 1
ATOM 655 O O . LEU A 1 86 ? 6.446 -3.201 -1.923 1.00 79.06 86 LEU A O 1
ATOM 659 N N . SER A 1 87 ?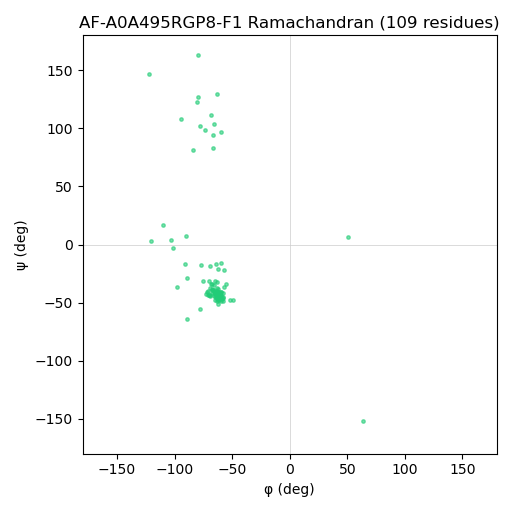 6.121 -4.754 -3.513 1.00 78.62 87 SER A N 1
ATOM 660 C CA . SER A 1 87 ? 4.893 -5.294 -2.920 1.00 78.62 87 SER A CA 1
ATOM 661 C C . SER A 1 87 ? 5.127 -5.880 -1.527 1.00 78.62 87 SER A C 1
ATOM 663 O O . SER A 1 87 ? 4.362 -5.600 -0.604 1.00 78.62 87 SER A O 1
ATOM 665 N N . ILE A 1 88 ? 6.207 -6.645 -1.337 1.00 83.62 88 ILE A N 1
ATOM 666 C CA . ILE A 1 88 ? 6.564 -7.212 -0.028 1.00 83.62 88 ILE A CA 1
ATOM 667 C C . ILE A 1 88 ? 6.859 -6.093 0.976 1.00 83.62 88 ILE A C 1
ATOM 669 O O . ILE A 1 88 ? 6.346 -6.122 2.097 1.00 83.62 88 ILE A O 1
ATOM 673 N N . ALA A 1 89 ? 7.638 -5.085 0.574 1.00 82.75 89 ALA A N 1
ATOM 674 C CA . ALA A 1 89 ? 7.946 -3.938 1.421 1.00 82.75 89 ALA A CA 1
ATOM 675 C C . ALA A 1 89 ? 6.680 -3.149 1.799 1.00 82.75 89 ALA A C 1
ATOM 677 O O . ALA A 1 89 ? 6.520 -2.772 2.961 1.00 82.75 89 ALA A O 1
ATOM 678 N N . ALA A 1 90 ? 5.753 -2.954 0.854 1.00 82.44 90 ALA A N 1
ATOM 679 C CA . ALA A 1 90 ? 4.475 -2.289 1.100 1.00 82.44 90 ALA A CA 1
ATOM 680 C C . ALA A 1 90 ? 3.618 -3.048 2.114 1.00 82.44 90 ALA A C 1
ATOM 682 O O . ALA A 1 90 ? 3.116 -2.448 3.063 1.00 82.44 90 ALA A O 1
ATOM 683 N N . ILE A 1 91 ? 3.479 -4.367 1.945 1.00 83.31 91 ILE A N 1
ATOM 684 C CA . ILE A 1 91 ? 2.702 -5.216 2.854 1.00 83.31 91 ILE A CA 1
ATOM 685 C C . ILE A 1 91 ? 3.329 -5.201 4.249 1.00 83.31 91 ILE A C 1
ATOM 687 O O . ILE A 1 91 ? 2.628 -4.957 5.230 1.00 83.31 91 ILE A O 1
ATOM 691 N N . ALA A 1 92 ? 4.646 -5.399 4.352 1.00 86.62 92 ALA A N 1
ATOM 692 C CA . ALA A 1 92 ? 5.355 -5.363 5.629 1.00 86.62 92 ALA A CA 1
ATOM 693 C C . ALA A 1 92 ? 5.202 -3.999 6.324 1.00 86.62 92 ALA A C 1
ATOM 695 O O . ALA A 1 92 ? 4.890 -3.941 7.516 1.00 86.62 92 ALA A O 1
ATOM 696 N N . GLY A 1 93 ? 5.350 -2.904 5.573 1.00 85.31 93 GLY A N 1
ATOM 697 C CA . GLY A 1 93 ? 5.155 -1.542 6.064 1.00 85.31 93 GLY A CA 1
ATOM 698 C C . GLY A 1 93 ? 3.724 -1.284 6.535 1.00 85.31 93 GLY A C 1
ATOM 699 O O . GLY A 1 93 ? 3.525 -0.742 7.619 1.00 85.31 93 GLY A O 1
ATOM 700 N N . ALA A 1 94 ? 2.723 -1.725 5.775 1.00 83.94 94 ALA A N 1
ATOM 701 C CA . ALA A 1 94 ? 1.312 -1.562 6.110 1.00 83.94 94 ALA A CA 1
ATOM 702 C C . ALA A 1 94 ? 0.904 -2.389 7.344 1.00 83.94 94 ALA A C 1
ATOM 704 O O . ALA A 1 94 ? 0.177 -1.895 8.210 1.00 83.94 94 ALA A O 1
ATOM 705 N N . VAL A 1 95 ? 1.422 -3.616 7.488 1.00 86.44 95 VAL A N 1
ATOM 706 C CA . VAL A 1 95 ? 1.231 -4.441 8.694 1.00 86.44 95 VAL A CA 1
ATOM 707 C C . VAL A 1 95 ? 1.890 -3.786 9.907 1.00 86.44 95 VAL A C 1
ATOM 709 O O . VAL A 1 95 ? 1.249 -3.654 10.952 1.00 86.44 95 VAL A O 1
ATOM 712 N N . ALA A 1 96 ? 3.140 -3.331 9.778 1.00 87.94 96 ALA A N 1
ATOM 713 C CA . ALA A 1 96 ? 3.842 -2.640 10.855 1.00 87.94 96 ALA A CA 1
ATOM 714 C C . ALA A 1 96 ? 3.098 -1.363 11.272 1.00 87.94 96 ALA A C 1
ATOM 716 O O . ALA A 1 96 ? 2.858 -1.149 12.461 1.00 87.94 96 ALA A O 1
ATOM 717 N N . LEU A 1 97 ? 2.664 -0.551 10.305 1.00 86.31 97 LEU A N 1
ATOM 718 C CA . LEU A 1 97 ? 1.899 0.670 10.539 1.00 86.31 97 LEU A CA 1
ATOM 719 C C . LEU A 1 97 ? 0.584 0.375 11.268 1.00 86.31 97 LEU A C 1
ATOM 721 O O . LEU A 1 97 ? 0.304 0.993 12.298 1.00 86.31 97 LEU A O 1
ATOM 725 N N . SER A 1 98 ? -0.176 -0.617 10.797 1.00 82.50 98 SER A N 1
ATOM 726 C CA . SER A 1 98 ? -1.401 -1.074 11.460 1.00 82.50 98 SER A CA 1
ATOM 727 C C . SER A 1 98 ? -1.144 -1.525 12.899 1.00 82.50 98 SER A C 1
ATOM 729 O O . SER A 1 98 ? -1.854 -1.112 13.820 1.00 82.50 98 SER A O 1
ATOM 731 N N . TYR A 1 99 ? -0.090 -2.312 13.129 1.00 86.38 99 TYR A N 1
ATOM 732 C CA . TYR A 1 99 ? 0.301 -2.760 14.464 1.00 86.38 99 TYR A CA 1
ATOM 733 C C . TYR A 1 99 ? 0.661 -1.586 15.388 1.00 86.38 99 TYR A C 1
ATOM 735 O O . TYR A 1 99 ? 0.194 -1.527 16.529 1.00 86.38 99 TYR A O 1
ATOM 743 N N . PHE A 1 100 ? 1.442 -0.614 14.905 1.00 87.06 100 PHE A N 1
ATOM 744 C CA . PHE A 1 100 ? 1.818 0.568 15.683 1.00 87.06 100 PHE A CA 1
ATOM 745 C C . PHE A 1 100 ? 0.611 1.440 16.038 1.00 87.06 100 PHE A C 1
ATOM 747 O O . PHE A 1 100 ? 0.495 1.866 17.192 1.00 87.06 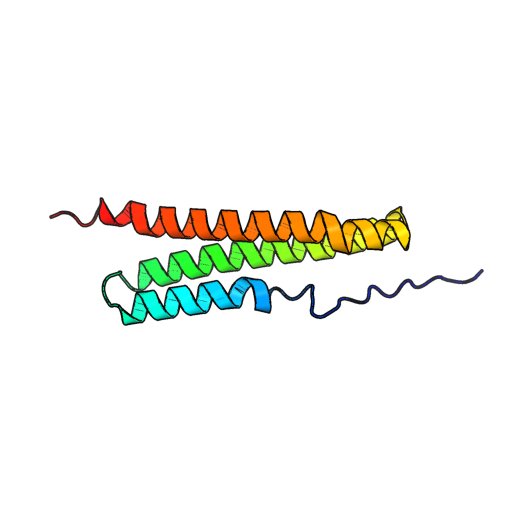100 PHE A O 1
ATOM 754 N N . ILE A 1 101 ?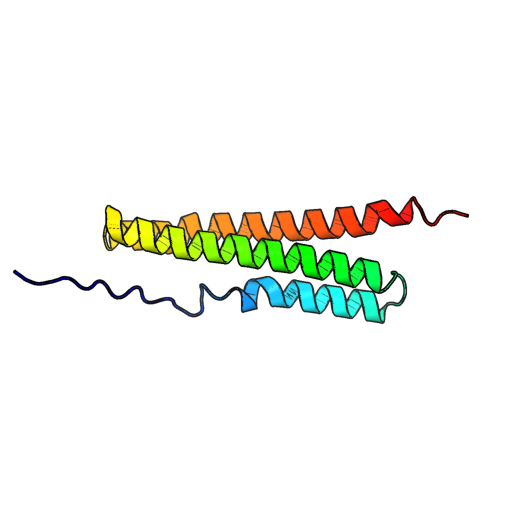 -0.310 1.665 15.095 1.00 85.50 101 ILE A N 1
ATOM 755 C CA . ILE A 1 101 ? -1.550 2.420 15.332 1.00 85.50 101 ILE A CA 1
ATOM 756 C C . ILE A 1 101 ? -2.404 1.718 16.392 1.00 85.50 101 ILE A C 1
ATOM 758 O O . ILE A 1 101 ? -2.894 2.366 17.324 1.00 85.50 101 ILE A O 1
ATOM 762 N N . MET A 1 102 ? -2.536 0.391 16.301 1.00 82.56 102 MET A N 1
ATOM 763 C CA . MET A 1 102 ? -3.321 -0.393 17.254 1.00 82.56 102 MET A CA 1
ATOM 764 C C . MET A 1 102 ? -2.687 -0.409 18.654 1.00 82.56 102 MET A C 1
ATOM 766 O O . MET A 1 102 ? -3.386 -0.227 19.653 1.00 82.56 102 MET A O 1
ATOM 770 N N . ARG A 1 103 ? -1.355 -0.549 18.741 1.00 83.31 103 ARG A N 1
ATOM 771 C CA . ARG A 1 103 ? -0.605 -0.579 20.007 1.00 83.31 103 ARG A CA 1
ATOM 772 C C . ARG A 1 103 ? -0.588 0.772 20.712 1.00 83.31 103 ARG A C 1
ATOM 774 O O . ARG A 1 103 ? -0.747 0.816 21.934 1.00 83.31 103 ARG A O 1
ATOM 781 N N . LYS A 1 104 ? -0.380 1.871 19.973 1.00 71.56 104 LYS A N 1
ATOM 782 C CA . LYS A 1 104 ? -0.186 3.213 20.553 1.00 71.56 104 LYS A CA 1
ATOM 783 C C . LYS A 1 104 ? -1.337 3.613 21.461 1.00 71.56 104 LYS A C 1
ATOM 785 O O . LYS A 1 104 ? -1.121 4.256 22.480 1.00 71.56 104 LYS A O 1
ATOM 790 N N . GLY A 1 105 ? -2.547 3.186 21.139 1.00 57.09 105 GLY A N 1
ATOM 791 C CA . GLY A 1 105 ? -3.691 3.571 21.930 1.00 57.09 105 GLY A CA 1
ATOM 792 C C . GLY A 1 105 ? -4.251 2.528 22.887 1.00 57.09 105 GLY A C 1
ATOM 793 O O . GLY A 1 105 ? -5.209 2.843 23.572 1.00 57.09 105 GLY A O 1
ATOM 794 N N . SER A 1 106 ? -3.633 1.351 23.018 1.00 57.59 106 SER A N 1
ATOM 795 C CA . SER A 1 106 ? -3.823 0.524 24.222 1.00 57.59 106 SER A CA 1
ATOM 796 C C . SER A 1 106 ? -3.173 1.164 25.457 1.00 57.59 106 SER A C 1
ATOM 798 O O . SER A 1 106 ? -3.502 0.795 26.576 1.00 57.59 106 SER A O 1
ATOM 800 N N . ARG A 1 107 ? -2.236 2.105 25.258 1.00 58.84 107 ARG A N 1
ATOM 801 C CA . ARG A 1 107 ? -1.528 2.830 26.324 1.00 58.84 107 ARG A CA 1
ATOM 802 C C . ARG A 1 107 ? -2.205 4.134 26.759 1.00 58.84 107 ARG A C 1
ATOM 804 O O . ARG A 1 107 ? -1.858 4.644 27.810 1.00 58.84 107 ARG A O 1
ATOM 811 N N . GLY A 1 108 ? -3.123 4.674 25.954 1.00 52.81 108 GLY A N 1
ATOM 812 C CA . GLY A 1 108 ? -3.842 5.925 26.248 1.00 52.81 108 GLY A CA 1
ATOM 813 C C . GLY A 1 108 ? -5.266 5.731 26.773 1.00 52.81 108 GLY A C 1
ATOM 814 O O . GLY A 1 108 ? -5.928 6.714 27.070 1.00 52.81 108 GLY A O 1
ATOM 815 N N . ASP A 1 109 ? -5.731 4.482 26.855 1.00 55.50 109 ASP A N 1
ATOM 816 C CA . ASP A 1 109 ? -7.067 4.107 27.337 1.00 55.50 109 ASP A CA 1
ATOM 817 C C . ASP A 1 109 ? -6.999 3.386 28.705 1.00 55.50 109 ASP A C 1
ATOM 819 O O . ASP A 1 109 ? -7.952 2.716 29.097 1.00 55.50 109 ASP A O 1
ATOM 823 N N . ALA A 1 110 ? -5.869 3.492 29.419 1.00 47.75 110 ALA A N 1
ATOM 824 C CA . ALA A 1 110 ? -5.774 3.062 30.814 1.00 47.75 110 ALA A CA 1
ATOM 825 C C . ALA A 1 110 ? -6.387 4.159 31.714 1.00 47.75 110 ALA A C 1
ATOM 827 O O . ALA A 1 110 ? -6.008 5.319 31.532 1.00 47.75 110 ALA A O 1
ATOM 828 N N . PRO A 1 111 ? -7.350 3.814 32.592 1.00 52.88 111 PRO A N 1
ATOM 829 C CA . PRO A 1 111 ? -8.064 4.760 33.452 1.00 52.88 111 PRO A CA 1
ATOM 830 C C . PRO A 1 111 ? -7.167 5.420 34.503 1.00 52.88 111 PRO A C 1
ATOM 832 O O . PRO A 1 111 ? -6.150 4.799 34.894 1.00 52.88 111 PRO A O 1
#